Protein AF-A0A0M7BGL1-F1 (afdb_monomer)

Secondary structure (DSSP, 8-state):
-TT-SSHHHHHHHHHHHHHHHHHH-HHHHHHHHHHHHHHGGGGGS-HHHHHHHT--HHIIIIIIHHHHHHHHHH-S-S-HHHHHHHHHHHHHHHHHHHHT-SS-SS--S-TTS-TTSTTS----------------

Solvent-accessible surface area (backbone atoms only — not comparable to full-atom values): 8626 Å² total; per-residue (Å²): 71,95,83,48,95,44,56,72,55,21,51,53,39,43,53,53,52,31,60,69,26,47,80,83,37,46,70,58,21,54,50,45,68,71,54,48,61,68,69,52,57,50,62,81,48,59,73,85,53,32,71,60,72,76,46,64,59,66,54,47,63,64,47,50,46,48,53,50,57,55,52,63,73,59,75,72,70,96,41,70,68,58,48,49,52,51,54,51,53,53,50,51,56,51,49,54,53,57,72,70,44,93,70,72,92,73,76,82,72,73,77,84,58,63,89,80,58,85,81,67,85,79,83,79,80,75,87,77,86,83,77,83,86,85,88,133

Sequence (136 aa):
MWNASTLAKAETALAEIVASYRTSAPKLAAWLEENAPEGLAVFTLPEHHRRRLRTSNPMERSVQQELKRRTVKVRVFPSDDALLRLVSAVLVEIDEKWASETKAYIKWECQDAPPALSRISRPQVALSATITSRSG

InterPro domains:
  IPR001207 Transposase, mutator type [PF00872] (2-99)
  IPR001207 Transposase, mutator type [PTHR33217] (3-107)

Structure (mmCIF, N/CA/C/O backbone):
data_AF-A0A0M7BGL1-F1
#
_entry.id   AF-A0A0M7BGL1-F1
#
loop_
_atom_site.group_PDB
_atom_site.id
_atom_site.type_symbol
_atom_site.label_atom_id
_atom_site.label_alt_id
_atom_site.label_comp_id
_atom_site.label_asym_id
_atom_site.label_entity_id
_atom_site.label_seq_id
_atom_site.pdbx_PDB_ins_code
_atom_site.Cartn_x
_atom_site.Cartn_y
_atom_site.Cartn_z
_atom_site.occupancy
_atom_site.B_iso_or_equiv
_atom_site.auth_seq_id
_atom_site.auth_comp_id
_atom_site.auth_asym_id
_atom_site.auth_atom_id
_atom_site.pdbx_PDB_model_num
ATOM 1 N N . MET A 1 1 ? -8.518 2.575 14.848 1.00 79.75 1 MET A N 1
ATOM 2 C CA . MET A 1 1 ? -9.101 1.461 14.072 1.00 79.75 1 MET A CA 1
ATOM 3 C C . MET A 1 1 ? -8.089 0.369 13.678 1.00 79.75 1 MET A C 1
ATOM 5 O O . MET A 1 1 ? -8.234 -0.744 14.157 1.00 79.75 1 MET A O 1
ATOM 9 N N . TRP A 1 2 ? -7.015 0.622 12.912 1.00 77.56 2 TRP A N 1
ATOM 10 C CA . TRP A 1 2 ? -6.172 -0.474 12.364 1.00 77.56 2 TRP A CA 1
ATOM 11 C C . TRP A 1 2 ? -5.212 -1.155 13.360 1.00 77.56 2 TRP A C 1
ATOM 13 O O . TRP A 1 2 ? -4.555 -2.126 13.010 1.00 77.56 2 TRP A O 1
ATOM 23 N N . ASN A 1 3 ? -5.057 -0.624 14.575 1.00 81.81 3 ASN A N 1
ATOM 24 C CA . ASN A 1 3 ? -4.283 -1.251 15.662 1.00 81.81 3 ASN A CA 1
ATOM 25 C C . ASN A 1 3 ? -5.167 -2.096 16.599 1.00 81.81 3 ASN A C 1
ATOM 27 O O . ASN A 1 3 ? -4.686 -2.556 17.631 1.00 81.81 3 ASN A O 1
ATOM 31 N N . ALA A 1 4 ? -6.462 -2.242 16.302 1.00 85.44 4 ALA A N 1
ATOM 32 C CA . ALA A 1 4 ? -7.364 -3.029 17.133 1.00 85.44 4 ALA A CA 1
ATOM 33 C C . ALA A 1 4 ? -6.935 -4.505 17.171 1.00 85.44 4 ALA A C 1
ATOM 35 O O . ALA A 1 4 ? -6.319 -5.006 16.233 1.00 85.44 4 ALA A O 1
ATOM 36 N N . SER A 1 5 ? -7.265 -5.210 18.254 1.00 83.88 5 SER A N 1
ATOM 37 C CA . SER A 1 5 ? -6.949 -6.638 18.389 1.00 83.88 5 SER A CA 1
ATOM 38 C C . SER A 1 5 ? -7.949 -7.544 17.660 1.00 83.88 5 SER A C 1
ATOM 40 O O . SER A 1 5 ? -7.600 -8.651 17.251 1.00 83.88 5 SER A O 1
ATOM 42 N N . THR A 1 6 ? -9.186 -7.077 17.471 1.00 88.44 6 THR A N 1
ATOM 43 C CA . THR A 1 6 ? -10.285 -7.826 16.847 1.00 88.44 6 THR A CA 1
ATOM 44 C C . THR A 1 6 ? -11.032 -6.970 15.829 1.00 88.44 6 THR A C 1
ATOM 46 O O . THR A 1 6 ? -11.016 -5.742 15.925 1.00 88.44 6 THR A O 1
ATOM 49 N N . LEU A 1 7 ? -11.720 -7.632 14.893 1.00 89.19 7 LEU A N 1
ATOM 50 C CA . LEU A 1 7 ? -12.558 -6.980 13.884 1.00 89.19 7 LEU A CA 1
ATOM 51 C C . LEU A 1 7 ? -13.629 -6.092 14.531 1.00 89.19 7 LEU A C 1
ATOM 53 O O . LEU A 1 7 ? -13.674 -4.906 14.239 1.00 89.19 7 LEU A O 1
ATOM 57 N N . ALA A 1 8 ? -14.383 -6.619 15.501 1.00 91.50 8 ALA A N 1
ATOM 58 C CA . ALA A 1 8 ? -15.426 -5.859 16.195 1.00 91.50 8 ALA A CA 1
ATOM 59 C C . ALA A 1 8 ? -14.895 -4.555 16.822 1.00 91.50 8 ALA A C 1
ATOM 61 O O . ALA A 1 8 ? -15.496 -3.496 16.682 1.00 91.50 8 ALA A O 1
ATOM 62 N N . LYS A 1 9 ? -13.712 -4.592 17.456 1.00 91.88 9 LYS A N 1
ATOM 63 C CA . LYS A 1 9 ? -13.074 -3.379 17.997 1.00 91.88 9 LYS A CA 1
ATOM 64 C C . LYS A 1 9 ? -12.616 -2.421 16.895 1.00 91.88 9 LYS A C 1
ATOM 66 O O . LYS A 1 9 ? -12.600 -1.210 17.106 1.00 91.88 9 LYS A O 1
ATOM 71 N N . ALA A 1 10 ? -12.202 -2.948 15.745 1.00 91.94 10 ALA A N 1
ATOM 72 C CA . ALA A 1 10 ? -11.814 -2.140 14.597 1.00 91.94 10 ALA A CA 1
ATOM 73 C C . ALA A 1 10 ? -13.024 -1.415 13.986 1.00 91.94 10 ALA A C 1
ATOM 75 O O . ALA A 1 10 ? -12.905 -0.232 13.676 1.00 91.94 10 ALA A O 1
ATOM 76 N N . GLU A 1 11 ? -14.169 -2.095 13.892 1.00 93.25 11 GLU A N 1
ATOM 77 C CA . GLU A 1 11 ? -15.453 -1.552 13.428 1.00 93.25 11 GLU A CA 1
ATOM 78 C C . GLU A 1 11 ? -15.986 -0.475 14.374 1.00 93.25 11 GLU A C 1
ATOM 80 O O . GLU A 1 11 ? -16.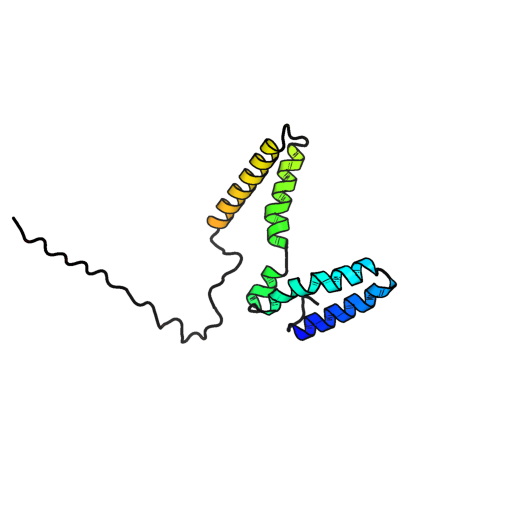330 0.617 13.926 1.00 93.25 11 GLU A O 1
ATOM 85 N N . THR A 1 12 ? -15.972 -0.723 15.690 1.00 94.50 12 THR A N 1
ATOM 86 C CA . THR A 1 12 ? -16.354 0.300 16.680 1.00 94.50 12 THR A CA 1
ATOM 87 C C . THR A 1 12 ? -15.470 1.540 16.556 1.00 94.50 12 THR A C 1
ATOM 89 O O . THR A 1 12 ? -15.972 2.656 16.456 1.00 94.50 12 THR A O 1
ATOM 92 N N . ALA A 1 13 ? -14.151 1.353 16.468 1.00 93.75 13 ALA A N 1
ATOM 93 C CA . ALA A 1 13 ? -13.224 2.466 16.304 1.00 93.75 13 ALA A CA 1
ATOM 94 C C . ALA A 1 13 ? -13.402 3.206 14.963 1.00 93.75 13 ALA A C 1
ATOM 96 O O . ALA A 1 13 ? -13.105 4.395 14.887 1.00 93.75 13 ALA A O 1
ATOM 97 N N . LEU A 1 14 ? -13.842 2.525 13.897 1.00 93.31 14 LEU A N 1
ATOM 98 C CA . LEU A 1 14 ? -14.183 3.170 12.626 1.00 93.31 14 LEU A CA 1
ATOM 99 C C . LEU A 1 14 ? -15.429 4.048 12.791 1.00 93.31 14 LEU A C 1
ATOM 101 O O . LEU A 1 14 ? -15.401 5.209 12.388 1.00 93.31 14 LEU A O 1
ATOM 105 N N . ALA A 1 15 ? -16.476 3.533 13.437 1.00 94.12 15 ALA A N 1
ATOM 106 C CA . ALA A 1 15 ? -17.700 4.287 13.701 1.00 94.12 15 ALA A CA 1
ATOM 107 C C . ALA A 1 15 ? -17.436 5.551 14.541 1.00 94.12 15 ALA A C 1
ATOM 109 O O . ALA A 1 15 ? -17.961 6.620 14.231 1.00 94.12 15 ALA A O 1
ATOM 110 N N . GLU A 1 16 ? -16.571 5.460 15.556 1.00 95.12 16 GLU A N 1
ATOM 111 C CA . GLU A 1 16 ? -16.149 6.610 16.370 1.00 95.12 16 GLU A CA 1
ATOM 112 C C . GLU A 1 16 ? -15.424 7.679 15.537 1.00 95.12 16 GLU A C 1
ATOM 114 O O . GLU A 1 16 ? -15.731 8.870 15.636 1.00 95.12 16 GLU A O 1
ATOM 119 N N . ILE A 1 17 ? -14.488 7.265 14.675 1.00 94.19 17 ILE A N 1
ATOM 120 C CA . ILE A 1 17 ? -13.756 8.179 13.786 1.00 94.19 17 ILE A CA 1
ATOM 121 C C . ILE A 1 17 ? -14.720 8.863 12.818 1.00 94.19 17 ILE A C 1
ATOM 123 O O . ILE A 1 17 ? -14.696 10.087 12.696 1.00 94.19 17 ILE A O 1
ATOM 127 N N . VAL A 1 18 ? -15.594 8.100 12.164 1.00 95.25 18 VAL A N 1
ATOM 128 C CA . VAL A 1 18 ? -16.619 8.643 11.266 1.00 95.25 18 VAL A CA 1
ATOM 129 C C . VAL A 1 18 ? -17.472 9.679 11.992 1.00 95.25 18 VAL A C 1
ATOM 131 O O . VAL A 1 18 ? -17.628 10.793 11.493 1.00 95.25 18 VAL A O 1
ATOM 134 N N . ALA A 1 19 ? -17.974 9.350 13.188 1.00 95.62 19 ALA A N 1
ATOM 135 C CA . ALA A 1 19 ? -18.785 10.258 13.992 1.00 95.62 19 ALA A CA 1
ATOM 136 C C . ALA A 1 19 ? -18.048 11.576 14.285 1.00 95.62 19 ALA A C 1
ATOM 138 O O . ALA A 1 19 ? -18.634 12.647 14.126 1.00 95.62 19 ALA A O 1
ATOM 139 N N . SER A 1 20 ? -16.754 11.512 14.621 1.00 95.56 20 SER A N 1
ATOM 140 C CA . SER A 1 20 ? -15.930 12.704 14.881 1.00 95.56 20 SER A CA 1
ATOM 141 C C . SER A 1 20 ? -15.764 13.625 13.665 1.00 95.56 20 SER A C 1
ATOM 143 O O . SER A 1 20 ? -15.682 14.845 13.820 1.00 95.56 20 SER A O 1
ATOM 145 N N . TYR A 1 21 ? -15.761 13.064 12.450 1.00 95.44 21 TYR A N 1
ATOM 146 C CA . TYR A 1 21 ? -15.587 13.824 11.210 1.00 95.44 21 TYR A CA 1
ATOM 147 C C . TYR A 1 21 ? -16.901 14.230 10.542 1.00 95.44 21 TYR A C 1
ATOM 149 O O . TYR A 1 21 ? -16.861 15.036 9.613 1.00 95.44 21 TYR A O 1
ATOM 157 N N . ARG A 1 22 ? -18.068 13.755 11.007 1.00 94.19 22 ARG A N 1
ATOM 158 C CA . ARG A 1 22 ? -19.365 14.098 10.388 1.00 94.19 22 ARG A CA 1
ATOM 159 C C . ARG A 1 22 ? -19.591 15.608 10.283 1.00 94.19 22 ARG A C 1
ATOM 161 O O . ARG A 1 22 ? -20.108 16.066 9.270 1.00 94.19 22 ARG A O 1
ATOM 168 N N . THR A 1 23 ? -19.185 16.372 11.297 1.00 93.69 23 THR A N 1
ATOM 169 C CA . THR A 1 23 ? -19.398 17.828 11.331 1.00 93.69 23 THR A CA 1
ATOM 170 C C . THR A 1 23 ? -18.277 18.602 10.639 1.00 93.69 23 THR A C 1
ATOM 172 O O . THR A 1 23 ? -18.543 19.532 9.886 1.00 93.69 23 THR A O 1
ATOM 175 N N . SER A 1 24 ? -17.016 18.235 10.886 1.00 96.75 24 SER A N 1
ATOM 176 C CA . SER A 1 24 ? -15.849 18.976 10.385 1.00 96.75 24 SER A CA 1
ATOM 177 C C . SER A 1 24 ? -15.496 18.641 8.933 1.00 96.75 24 SER A C 1
ATOM 179 O O . SER A 1 24 ? -15.027 19.508 8.198 1.00 96.75 24 SER A O 1
ATOM 181 N N . ALA A 1 25 ? -15.723 17.395 8.506 1.00 95.62 25 ALA A N 1
ATOM 182 C CA . ALA A 1 25 ? -15.372 16.887 7.183 1.00 95.62 25 ALA A CA 1
ATOM 183 C C . ALA A 1 25 ? -16.393 15.830 6.694 1.00 95.62 25 ALA A C 1
ATOM 185 O O . ALA A 1 25 ? -16.053 14.652 6.555 1.00 95.62 25 ALA A O 1
ATOM 186 N N . PRO A 1 26 ? -17.640 16.226 6.369 1.00 95.19 26 PRO A N 1
ATOM 187 C CA . PRO A 1 26 ? -18.721 15.291 6.030 1.00 95.19 26 PRO A CA 1
ATOM 188 C C . PRO A 1 26 ? -18.415 14.407 4.814 1.00 95.19 26 PRO A C 1
ATOM 190 O O . PRO A 1 26 ? -18.770 13.232 4.799 1.00 95.19 26 PRO A O 1
ATOM 193 N N . LYS A 1 27 ? -17.700 14.937 3.811 1.00 95.88 27 LYS A N 1
ATOM 194 C CA . LYS A 1 27 ? -17.267 14.156 2.638 1.00 95.88 27 LYS A CA 1
ATOM 195 C C . LYS A 1 27 ? -16.286 13.044 3.013 1.00 95.88 27 LYS A C 1
ATOM 197 O O . LYS A 1 27 ? -16.384 11.944 2.483 1.00 95.88 27 LYS A O 1
ATOM 202 N N . LEU A 1 28 ? -15.354 13.329 3.926 1.00 94.38 28 LEU A N 1
ATOM 203 C CA . LEU A 1 28 ? -14.401 12.337 4.418 1.00 94.38 28 LEU A CA 1
ATOM 204 C C . LEU A 1 28 ? -15.119 11.264 5.238 1.00 94.38 28 LEU A C 1
ATOM 206 O O . LEU A 1 28 ? -14.835 10.086 5.065 1.00 94.38 28 LEU A O 1
ATOM 210 N N . ALA A 1 29 ? -16.058 11.667 6.097 1.00 95.25 29 ALA A N 1
ATOM 211 C CA . ALA A 1 29 ? -16.847 10.735 6.895 1.00 95.25 29 ALA A CA 1
ATOM 212 C C . ALA A 1 29 ? -17.637 9.755 6.010 1.00 95.25 29 ALA A C 1
ATOM 214 O O . ALA A 1 29 ? -17.545 8.551 6.224 1.00 95.25 29 ALA A O 1
ATOM 215 N N . ALA A 1 30 ? -18.326 10.255 4.977 1.00 95.38 30 ALA A N 1
ATOM 216 C CA . ALA A 1 30 ? -19.049 9.412 4.022 1.00 95.38 30 ALA A CA 1
ATOM 217 C C . ALA A 1 30 ? -18.111 8.458 3.263 1.00 95.38 30 ALA A C 1
ATOM 219 O O . ALA A 1 30 ? -18.379 7.264 3.165 1.00 95.38 30 ALA A O 1
ATOM 220 N N . TRP A 1 31 ? -16.969 8.965 2.788 1.00 96.19 31 TRP A N 1
ATOM 221 C CA . TRP A 1 31 ? -15.977 8.134 2.107 1.00 96.19 31 TRP A CA 1
ATOM 222 C C . TRP A 1 31 ? -15.425 7.024 3.015 1.00 96.19 31 TRP A C 1
ATOM 224 O O . TRP A 1 31 ? -15.265 5.887 2.570 1.00 96.19 31 TRP A O 1
ATOM 234 N N . LEU A 1 32 ? -15.162 7.335 4.290 1.00 94.62 32 LEU A N 1
ATOM 235 C CA . LEU A 1 32 ? -14.699 6.362 5.280 1.00 94.62 32 LEU A CA 1
ATOM 236 C C . LEU A 1 32 ? -15.744 5.272 5.544 1.00 94.62 32 LEU A C 1
ATOM 238 O O . LEU A 1 32 ? -15.363 4.110 5.631 1.00 94.62 32 LEU A O 1
ATOM 242 N N . GLU A 1 33 ? -17.029 5.616 5.655 1.00 93.44 33 GLU A N 1
ATOM 243 C CA . GLU A 1 33 ? -18.101 4.623 5.846 1.00 93.44 33 GLU A CA 1
ATOM 244 C C . GLU A 1 33 ? -18.185 3.629 4.687 1.00 93.44 33 GLU A C 1
ATOM 246 O O . GLU A 1 33 ? -18.373 2.438 4.917 1.00 93.44 33 GLU A O 1
ATOM 251 N N . GLU A 1 34 ? -18.015 4.106 3.456 1.00 94.00 34 GLU A N 1
ATOM 252 C CA . GLU A 1 34 ? -18.152 3.280 2.257 1.00 94.00 34 GLU A CA 1
ATOM 253 C C . GLU A 1 34 ? -16.906 2.425 1.977 1.00 94.00 34 GLU A C 1
ATOM 255 O O . GLU A 1 34 ? -17.022 1.249 1.645 1.00 94.00 34 GLU A O 1
ATOM 260 N N . ASN A 1 35 ? -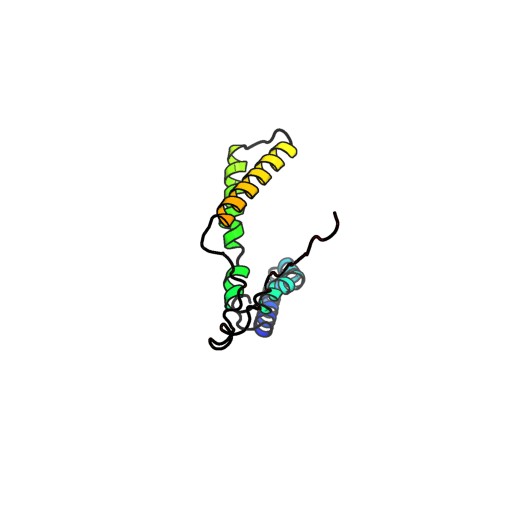15.705 2.990 2.140 1.00 92.38 35 ASN A N 1
ATOM 261 C CA . ASN A 1 35 ? -14.471 2.376 1.629 1.00 92.38 35 ASN A CA 1
ATOM 262 C C . ASN A 1 35 ? -13.621 1.715 2.721 1.00 92.38 35 ASN A C 1
ATOM 264 O O . ASN A 1 35 ? -12.892 0.756 2.466 1.00 92.38 35 ASN A O 1
ATOM 268 N N . ALA A 1 36 ? -13.673 2.215 3.957 1.00 89.31 36 ALA A N 1
ATOM 269 C CA . ALA A 1 36 ? -12.825 1.696 5.025 1.00 89.31 36 ALA A CA 1
ATOM 270 C C . ALA A 1 36 ? -13.176 0.262 5.493 1.00 89.31 36 ALA A C 1
ATOM 272 O O . ALA A 1 36 ? -12.243 -0.435 5.908 1.00 89.31 36 ALA A O 1
ATOM 273 N N . PRO A 1 37 ? -14.438 -0.225 5.419 1.00 90.25 37 PRO A N 1
ATOM 274 C CA . PRO A 1 37 ? -14.767 -1.606 5.779 1.00 90.25 37 PRO A CA 1
ATOM 275 C C . PRO A 1 37 ? -14.037 -2.666 4.946 1.00 90.25 37 PRO A C 1
ATOM 277 O O . PRO A 1 37 ? -13.639 -3.690 5.495 1.00 90.25 37 PRO A O 1
ATOM 280 N N . GLU A 1 38 ? -13.778 -2.426 3.656 1.00 87.75 38 GLU A N 1
ATOM 281 C CA . GLU A 1 38 ? -13.021 -3.371 2.818 1.00 87.75 38 GLU A CA 1
ATOM 282 C C . GLU A 1 38 ? -11.596 -3.580 3.361 1.00 87.75 38 GLU A C 1
ATOM 284 O O . GLU A 1 38 ? -11.099 -4.704 3.454 1.00 87.75 38 GLU A O 1
ATOM 289 N N . GLY A 1 39 ? -10.967 -2.508 3.854 1.00 85.50 39 GLY A N 1
ATOM 290 C CA . GLY A 1 39 ? -9.654 -2.568 4.502 1.00 85.50 39 GLY A CA 1
ATOM 291 C C . GLY A 1 39 ? -9.633 -3.376 5.807 1.00 85.50 39 GLY A C 1
ATOM 292 O O . GLY A 1 39 ? -8.568 -3.837 6.232 1.00 85.50 39 GLY A O 1
ATOM 293 N N . LEU A 1 40 ? -10.791 -3.601 6.439 1.00 89.00 40 LEU A N 1
ATOM 294 C CA . LEU A 1 40 ? -10.914 -4.438 7.635 1.00 89.00 40 LEU A CA 1
ATOM 295 C C . LEU A 1 40 ? -10.863 -5.941 7.327 1.00 89.00 40 LEU A C 1
ATOM 297 O O . LEU A 1 40 ? -10.656 -6.736 8.246 1.00 89.00 40 LEU A O 1
ATOM 301 N N . ALA A 1 41 ? -10.937 -6.355 6.057 1.00 87.75 41 ALA A N 1
ATOM 302 C CA . ALA A 1 41 ? -10.797 -7.760 5.671 1.00 87.75 41 ALA A CA 1
ATOM 303 C C . ALA A 1 41 ? -9.473 -8.385 6.153 1.00 87.75 41 ALA A C 1
ATOM 305 O O . ALA A 1 41 ? -9.411 -9.587 6.412 1.00 87.75 41 ALA A O 1
ATOM 306 N N . VAL A 1 42 ? -8.428 -7.574 6.379 1.00 86.81 42 VAL A N 1
ATOM 307 C CA . VAL A 1 42 ? -7.136 -8.023 6.929 1.00 86.81 42 VAL A CA 1
ATOM 308 C C . VAL A 1 42 ? -7.271 -8.736 8.283 1.00 86.81 42 VAL A C 1
ATOM 310 O O . VAL A 1 42 ? 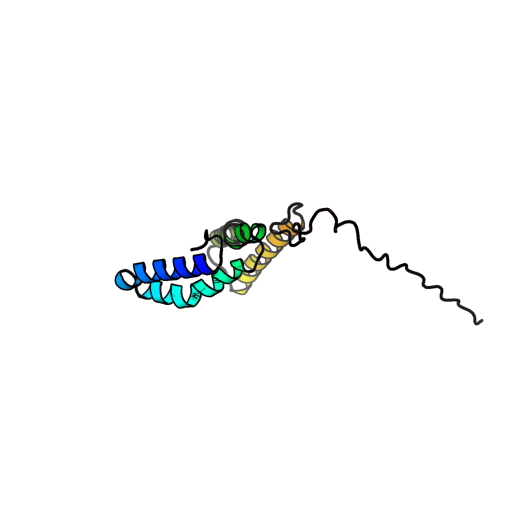-6.434 -9.570 8.627 1.00 86.81 42 VAL A O 1
ATOM 313 N N . PHE A 1 43 ? -8.330 -8.463 9.054 1.00 87.88 43 PHE A N 1
ATOM 314 C CA . PHE A 1 43 ? -8.581 -9.121 10.339 1.00 87.88 43 PHE A CA 1
ATOM 315 C C . PHE A 1 43 ? -8.944 -10.608 10.215 1.00 87.88 43 PHE A C 1
ATOM 317 O O . PHE A 1 43 ? -8.830 -11.329 11.207 1.00 87.88 43 PHE A O 1
ATOM 324 N N . THR A 1 44 ? -9.303 -11.084 9.019 1.00 87.25 44 THR A N 1
ATOM 325 C CA . THR A 1 44 ? -9.499 -12.520 8.736 1.00 87.25 44 THR A CA 1
ATOM 326 C C . THR A 1 44 ? -8.186 -13.310 8.732 1.00 87.25 44 THR A C 1
ATOM 328 O O . THR A 1 44 ? -8.198 -14.527 8.896 1.00 87.25 44 THR A O 1
ATOM 331 N N . LEU A 1 45 ? -7.045 -12.627 8.597 1.00 85.38 45 LEU A N 1
ATOM 332 C CA . LEU A 1 45 ? -5.722 -13.241 8.545 1.00 85.38 45 LEU A CA 1
ATOM 333 C C . LEU A 1 45 ? -5.097 -13.383 9.946 1.00 85.38 45 LEU A C 1
ATOM 335 O O . LEU A 1 45 ? -5.468 -12.639 10.866 1.00 85.38 45 LEU A O 1
ATOM 339 N N . PRO A 1 46 ? -4.108 -14.279 10.123 1.00 85.12 46 PRO A N 1
ATOM 340 C CA . PRO A 1 46 ? -3.319 -14.376 11.350 1.00 85.12 46 PRO A CA 1
ATOM 341 C C . PRO A 1 46 ? -2.632 -13.056 11.723 1.00 85.12 46 PRO A C 1
ATOM 343 O O . PRO A 1 46 ? -2.195 -12.293 10.858 1.00 85.12 46 PRO A O 1
ATOM 346 N N . GLU A 1 47 ? -2.475 -12.787 13.024 1.00 81.06 47 GLU A N 1
ATOM 347 C CA . GLU A 1 47 ? -1.926 -11.515 13.526 1.00 81.06 47 GLU A CA 1
ATOM 348 C C . GLU A 1 47 ? -0.541 -11.184 12.943 1.00 81.06 47 GLU A C 1
ATOM 350 O O . GLU A 1 47 ? -0.248 -10.026 12.622 1.00 81.06 47 GLU A O 1
ATOM 355 N N . HIS A 1 48 ? 0.295 -12.205 12.738 1.00 80.94 48 HIS A N 1
ATOM 356 C CA . HIS A 1 48 ? 1.637 -12.045 12.186 1.00 80.94 48 HIS A CA 1
ATOM 357 C C . HIS A 1 48 ? 1.634 -11.544 10.727 1.00 80.94 48 HIS A C 1
ATOM 359 O O 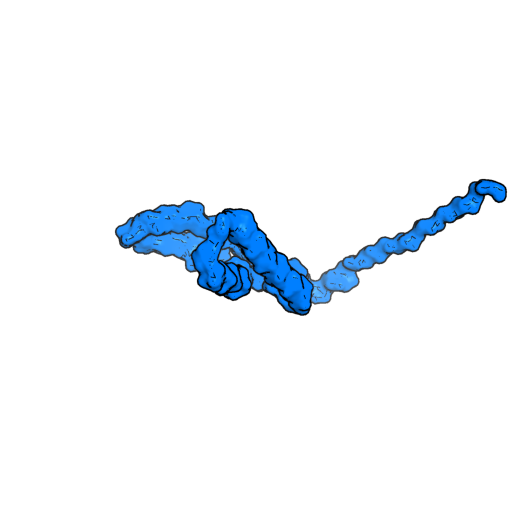. HIS A 1 48 ? 2.562 -10.836 10.324 1.00 80.94 48 HIS A O 1
ATOM 365 N N . HIS A 1 49 ? 0.582 -11.830 9.949 1.00 84.31 49 HIS A N 1
ATOM 366 C CA . HIS A 1 49 ? 0.393 -11.288 8.595 1.00 84.31 49 HIS A CA 1
ATOM 367 C C . HIS A 1 49 ? -0.196 -9.881 8.607 1.00 84.31 49 HIS A C 1
ATOM 369 O O . HIS A 1 49 ? 0.222 -9.039 7.806 1.00 84.31 49 HIS A O 1
ATOM 375 N N . ARG A 1 50 ? -1.103 -9.589 9.552 1.00 85.81 50 ARG A N 1
ATOM 376 C CA . ARG A 1 50 ? -1.793 -8.289 9.640 1.00 85.81 50 ARG A CA 1
ATOM 377 C C . ARG A 1 50 ? -0.818 -7.121 9.648 1.00 85.81 50 ARG A C 1
ATOM 379 O O . ARG A 1 50 ? -1.002 -6.172 8.896 1.00 85.81 50 ARG A O 1
ATOM 386 N N . ARG A 1 51 ? 0.254 -7.189 10.448 1.00 80.62 51 ARG A N 1
ATOM 387 C CA . ARG A 1 51 ? 1.220 -6.077 10.571 1.00 80.62 51 ARG A CA 1
ATOM 388 C C . ARG A 1 51 ? 1.872 -5.689 9.245 1.00 80.62 51 ARG A C 1
ATOM 390 O O . ARG A 1 51 ? 2.108 -4.505 9.030 1.00 80.62 51 ARG A O 1
ATOM 397 N N . ARG A 1 52 ? 2.169 -6.665 8.382 1.00 81.31 52 ARG A N 1
ATOM 398 C CA . ARG A 1 52 ? 2.815 -6.423 7.083 1.00 81.31 52 ARG A CA 1
ATOM 399 C C . ARG A 1 52 ? 1.806 -5.945 6.040 1.00 81.31 52 ARG A C 1
ATOM 401 O O . ARG A 1 52 ? 2.071 -4.973 5.344 1.00 81.31 52 ARG A O 1
ATOM 408 N N . LEU A 1 53 ? 0.627 -6.563 5.999 1.00 83.12 53 LEU A N 1
ATOM 409 C CA . LEU A 1 53 ? -0.422 -6.249 5.020 1.00 83.12 53 LEU A CA 1
ATOM 410 C C . LEU A 1 53 ? -1.148 -4.928 5.281 1.00 83.12 53 LEU A C 1
ATOM 412 O O . LEU A 1 53 ? -1.659 -4.307 4.359 1.00 83.12 53 LEU A O 1
ATOM 416 N N . ARG A 1 54 ? -1.159 -4.459 6.528 1.00 77.19 54 ARG A N 1
ATOM 417 C CA . ARG A 1 54 ? -1.790 -3.191 6.910 1.00 77.19 54 ARG A CA 1
ATOM 418 C C . ARG A 1 54 ? -1.092 -1.954 6.337 1.00 77.19 54 ARG A C 1
ATOM 420 O O . ARG A 1 54 ? -1.655 -0.866 6.389 1.00 77.19 54 ARG A O 1
ATOM 427 N N . THR A 1 55 ? 0.152 -2.080 5.876 1.00 76.19 55 THR A N 1
ATOM 428 C CA . THR A 1 55 ? 0.940 -0.941 5.392 1.00 76.19 55 THR A CA 1
ATOM 429 C C . THR A 1 55 ? 1.242 -1.071 3.908 1.00 76.19 55 THR A C 1
ATOM 431 O O . THR A 1 55 ? 1.762 -2.092 3.471 1.00 76.19 55 THR A O 1
ATOM 434 N N . SER A 1 56 ? 1.042 0.011 3.161 1.00 78.38 56 SER A N 1
ATOM 435 C CA . SER A 1 56 ? 1.506 0.184 1.777 1.00 78.38 56 SER A CA 1
ATOM 436 C C . SER A 1 56 ? 3.016 0.445 1.670 1.00 78.38 56 SER A C 1
ATOM 438 O O . SER A 1 56 ? 3.547 0.547 0.568 1.00 78.38 56 SER A O 1
ATOM 440 N N . ASN A 1 57 ? 3.732 0.526 2.799 1.00 78.81 57 ASN A N 1
ATOM 441 C CA . ASN A 1 57 ? 5.135 0.939 2.880 1.00 78.81 57 ASN A CA 1
ATOM 442 C C . ASN A 1 57 ? 6.098 0.185 1.932 1.00 78.81 57 ASN A C 1
ATOM 444 O O . ASN A 1 57 ? 6.941 0.839 1.322 1.00 78.81 57 ASN A O 1
ATOM 448 N N . PRO A 1 58 ? 6.010 -1.148 1.743 1.00 77.00 58 PRO A N 1
ATOM 449 C CA . PRO A 1 58 ? 6.863 -1.836 0.773 1.00 77.00 58 PRO A CA 1
ATOM 450 C C . PRO A 1 58 ? 6.602 -1.358 -0.653 1.00 77.00 58 PRO A C 1
ATOM 452 O O . PRO A 1 58 ? 7.550 -1.044 -1.367 1.00 77.00 58 PRO A O 1
ATOM 455 N N . MET A 1 59 ? 5.331 -1.243 -1.045 1.00 84.81 59 MET A N 1
ATOM 456 C CA . MET A 1 59 ? 4.931 -0.793 -2.378 1.00 84.81 59 MET A CA 1
ATOM 457 C C . MET A 1 59 ? 5.326 0.670 -2.609 1.00 84.81 59 MET A C 1
ATOM 459 O O . MET A 1 59 ? 5.910 1.002 -3.637 1.00 84.81 59 MET A O 1
ATOM 463 N N . GLU A 1 60 ? 5.079 1.547 -1.638 1.00 87.50 60 GLU A N 1
ATOM 464 C CA . GLU A 1 60 ? 5.462 2.958 -1.720 1.00 87.50 60 GLU A CA 1
ATOM 465 C C . GLU A 1 60 ? 6.978 3.131 -1.831 1.00 87.50 60 GLU A C 1
ATOM 467 O O . GLU A 1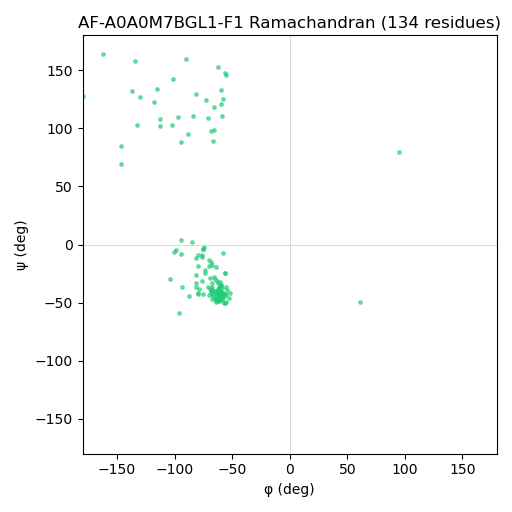 60 ? 7.462 3.854 -2.703 1.00 87.50 60 GLU A O 1
ATOM 472 N N . ARG A 1 61 ? 7.742 2.437 -0.982 1.00 84.94 61 ARG A N 1
ATOM 473 C CA . ARG A 1 61 ? 9.195 2.603 -0.901 1.00 84.94 61 ARG A CA 1
ATOM 474 C C . ARG A 1 61 ? 9.949 1.953 -2.053 1.00 84.94 61 ARG A C 1
ATOM 476 O O . ARG A 1 61 ? 10.918 2.526 -2.526 1.00 84.94 61 ARG A O 1
ATOM 483 N N . SER A 1 62 ? 9.574 0.747 -2.465 1.00 84.62 62 SER A N 1
ATOM 484 C CA . SER A 1 62 ? 10.345 0.015 -3.481 1.00 84.62 62 SER A CA 1
ATOM 485 C C . SER A 1 62 ? 9.824 0.237 -4.896 1.00 84.62 62 SER A C 1
ATOM 487 O O . SER A 1 62 ? 10.630 0.368 -5.810 1.00 84.62 62 SER A O 1
ATOM 489 N N . VAL A 1 63 ? 8.504 0.350 -5.074 1.00 90.88 63 VAL A N 1
ATOM 490 C CA . VAL A 1 63 ? 7.883 0.495 -6.396 1.00 90.88 63 VAL A CA 1
ATOM 491 C C . VAL A 1 63 ? 7.628 1.962 -6.716 1.00 90.88 63 VAL A C 1
ATOM 493 O O . VAL A 1 63 ? 8.174 2.48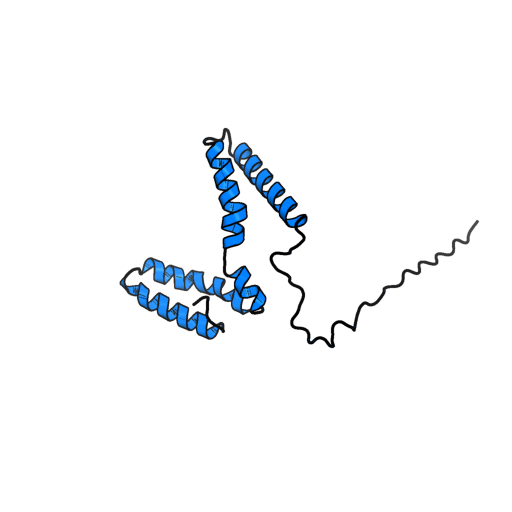9 -7.683 1.00 90.88 63 VAL A O 1
ATOM 496 N N . GLN A 1 64 ? 6.841 2.668 -5.898 1.00 91.50 64 GLN A N 1
ATOM 497 C CA . GLN A 1 64 ? 6.421 4.030 -6.250 1.00 91.50 64 GLN A CA 1
ATOM 498 C C . GLN A 1 64 ? 7.583 5.029 -6.247 1.00 91.50 64 GLN A C 1
ATOM 500 O O . GLN A 1 64 ? 7.639 5.894 -7.122 1.00 91.50 64 GLN A O 1
ATOM 505 N N . GLN A 1 65 ? 8.516 4.932 -5.293 1.00 92.88 65 GLN A N 1
ATOM 506 C CA . GLN A 1 65 ? 9.711 5.784 -5.294 1.00 92.88 65 GLN A CA 1
ATOM 507 C C . GLN A 1 65 ? 10.578 5.540 -6.527 1.00 92.88 65 GLN A C 1
ATOM 509 O O . GLN A 1 65 ? 11.067 6.503 -7.115 1.00 92.88 65 GLN A O 1
ATOM 514 N N . GLU A 1 66 ? 10.742 4.286 -6.943 1.00 92.75 66 GLU A N 1
ATOM 515 C CA . GLU A 1 66 ? 11.573 3.956 -8.097 1.00 92.75 66 GLU A CA 1
ATOM 516 C C . GLU A 1 66 ? 10.936 4.430 -9.405 1.00 92.75 66 GLU A C 1
ATOM 518 O O . GLU A 1 66 ? 11.602 5.076 -10.218 1.00 92.75 66 GLU A O 1
ATOM 523 N N . LEU A 1 67 ? 9.624 4.223 -9.561 1.00 92.69 67 LEU A N 1
ATOM 524 C CA . LEU A 1 67 ? 8.863 4.765 -10.685 1.00 92.69 67 LEU A CA 1
ATOM 525 C C . LEU A 1 67 ? 8.984 6.289 -10.749 1.00 92.69 67 LEU A C 1
ATOM 527 O O . LEU A 1 67 ? 9.366 6.823 -11.788 1.00 92.69 67 LEU A O 1
ATOM 531 N N . LYS A 1 68 ? 8.748 6.991 -9.631 1.00 92.38 68 LYS A N 1
ATOM 532 C CA . LYS A 1 68 ? 8.914 8.454 -9.553 1.00 92.38 68 LYS A CA 1
ATOM 533 C C . LYS A 1 68 ? 10.341 8.879 -9.898 1.00 92.38 68 LYS A C 1
ATOM 535 O O . LYS A 1 68 ? 10.534 9.828 -10.650 1.00 92.38 68 LYS A O 1
ATOM 540 N N . ARG A 1 69 ? 11.357 8.174 -9.395 1.00 93.94 69 ARG A N 1
ATOM 541 C CA . ARG A 1 69 ? 12.771 8.490 -9.648 1.00 93.94 69 ARG A CA 1
ATOM 542 C C . ARG A 1 69 ? 13.118 8.414 -11.135 1.00 93.94 69 ARG A C 1
ATOM 544 O O . ARG A 1 69 ? 13.838 9.285 -11.627 1.00 93.94 69 ARG A O 1
ATOM 551 N N . ARG A 1 70 ? 12.637 7.391 -11.850 1.00 92.12 70 ARG A N 1
ATOM 552 C CA . ARG A 1 70 ? 12.943 7.216 -13.281 1.00 92.12 70 ARG A CA 1
ATOM 553 C C . ARG A 1 70 ? 12.117 8.129 -14.176 1.00 92.12 70 ARG A C 1
ATOM 555 O O . ARG A 1 70 ? 12.671 8.689 -15.118 1.00 92.12 70 ARG A O 1
ATOM 562 N N . THR A 1 71 ? 10.843 8.353 -13.862 1.00 91.81 71 THR A N 1
ATOM 563 C CA . THR A 1 71 ? 9.991 9.250 -14.662 1.00 91.81 71 THR A CA 1
ATOM 564 C C . THR A 1 71 ? 10.400 10.716 -14.522 1.00 91.81 71 THR A C 1
ATOM 566 O O . THR A 1 71 ? 10.443 11.431 -15.523 1.00 91.81 71 THR A O 1
ATOM 569 N N . VAL A 1 72 ? 10.817 11.158 -13.327 1.00 92.75 72 VAL A N 1
ATOM 570 C CA . VAL A 1 72 ? 11.311 12.532 -13.100 1.00 92.75 72 VAL A CA 1
ATOM 571 C C . VAL A 1 72 ? 12.550 12.851 -13.944 1.00 92.75 72 VAL A C 1
ATOM 573 O O . VAL A 1 72 ? 12.718 13.993 -14.371 1.00 92.75 72 VAL A O 1
ATOM 576 N N . LYS A 1 73 ? 13.409 11.863 -14.229 1.00 91.00 73 LYS A N 1
ATOM 577 C CA . LYS A 1 73 ? 14.581 12.065 -15.097 1.00 91.00 73 LYS A CA 1
ATOM 578 C C . LYS A 1 73 ? 14.214 12.255 -16.567 1.00 91.00 73 LYS A C 1
ATOM 580 O O . LYS A 1 73 ? 14.870 13.041 -17.239 1.00 91.00 73 LYS A O 1
ATOM 585 N N . VAL A 1 74 ? 13.190 11.555 -17.053 1.00 89.25 74 VAL A N 1
ATOM 586 C CA . VAL A 1 74 ? 12.764 11.631 -18.460 1.00 89.25 74 VAL A CA 1
ATOM 587 C C . VAL A 1 74 ? 11.986 12.923 -18.739 1.00 89.25 74 VAL A C 1
ATOM 589 O O . VAL A 1 74 ? 12.127 13.483 -19.819 1.00 89.25 74 VAL A O 1
ATOM 592 N N . ARG A 1 75 ? 11.255 13.454 -17.743 1.00 88.31 75 ARG A N 1
ATOM 593 C CA . ARG A 1 75 ? 10.434 14.688 -17.773 1.00 88.31 75 ARG A CA 1
ATOM 594 C C . ARG A 1 75 ? 9.285 14.701 -18.789 1.00 88.31 75 ARG A C 1
ATOM 596 O O . ARG A 1 75 ? 8.174 15.036 -18.400 1.00 88.31 75 ARG A O 1
ATOM 603 N N . VAL A 1 76 ? 9.531 14.353 -20.050 1.00 91.38 76 VAL A N 1
ATOM 604 C CA . VAL A 1 76 ? 8.547 14.316 -21.139 1.00 91.38 76 VAL A CA 1
ATOM 605 C C . VAL A 1 76 ? 8.756 13.045 -21.951 1.00 91.38 76 VAL A C 1
ATOM 607 O O . VAL A 1 76 ? 9.879 12.726 -22.336 1.00 91.38 76 VAL A O 1
ATOM 610 N N . PHE A 1 77 ? 7.670 12.325 -22.220 1.00 93.62 77 PHE A N 1
ATOM 611 C CA . PHE A 1 77 ? 7.698 11.111 -23.027 1.00 93.62 77 PHE A CA 1
ATOM 612 C C . PHE A 1 77 ? 7.209 11.402 -24.451 1.00 93.62 77 PHE A C 1
ATOM 614 O O . PHE A 1 77 ? 6.279 12.188 -24.619 1.00 93.62 77 PHE A O 1
ATOM 621 N N . PRO A 1 78 ? 7.811 10.771 -25.474 1.00 92.75 78 PRO A N 1
ATOM 622 C CA . PRO A 1 78 ? 7.405 10.960 -26.866 1.00 92.75 78 PRO A CA 1
ATOM 623 C C . PRO A 1 78 ? 6.070 10.274 -27.203 1.00 92.75 78 PRO A C 1
ATOM 625 O O . PRO A 1 78 ? 5.430 10.647 -28.180 1.00 92.75 78 PRO A O 1
ATOM 628 N N . SER A 1 79 ? 5.659 9.268 -26.424 1.00 95.81 79 SER A N 1
ATOM 629 C CA . SER A 1 79 ? 4.364 8.590 -26.535 1.00 95.81 79 SER A CA 1
ATOM 630 C C . SER A 1 79 ? 4.028 7.817 -25.257 1.00 95.81 79 SER A C 1
ATOM 632 O O . SER A 1 79 ? 4.918 7.513 -24.453 1.00 95.81 79 SER A O 1
ATOM 634 N N . ASP A 1 80 ? 2.760 7.434 -25.108 1.00 95.38 80 ASP A N 1
ATOM 635 C CA . ASP A 1 80 ? 2.293 6.583 -24.007 1.00 95.38 80 ASP A CA 1
ATOM 636 C C . ASP A 1 80 ? 2.991 5.215 -24.012 1.00 95.38 80 ASP A C 1
ATOM 638 O O . ASP A 1 80 ? 3.391 4.718 -22.960 1.00 95.38 80 ASP A O 1
ATOM 642 N N . ASP A 1 81 ? 3.263 4.651 -25.194 1.00 96.75 81 ASP A N 1
ATOM 643 C CA . ASP A 1 81 ? 4.019 3.401 -25.320 1.00 96.75 81 ASP A CA 1
ATOM 644 C C . ASP A 1 81 ? 5.437 3.522 -24.751 1.00 96.75 81 ASP A C 1
ATOM 646 O O . ASP A 1 81 ? 5.979 2.565 -24.199 1.00 96.75 81 ASP A O 1
ATOM 650 N N . ALA A 1 82 ? 6.087 4.681 -24.904 1.00 94.25 82 ALA A N 1
ATOM 651 C CA . ALA A 1 82 ? 7.421 4.901 -24.351 1.00 94.25 82 ALA A CA 1
ATOM 652 C C . ALA A 1 82 ? 7.393 4.943 -22.815 1.00 94.25 82 ALA A C 1
ATOM 654 O O . ALA A 1 82 ? 8.280 4.377 -22.172 1.00 94.25 82 ALA A O 1
ATOM 655 N N . LEU A 1 83 ? 6.359 5.557 -22.229 1.00 94.12 83 LEU A N 1
ATOM 656 C CA . LEU A 1 83 ? 6.132 5.534 -20.785 1.00 94.12 83 LEU A CA 1
ATOM 657 C C . LEU A 1 83 ? 5.848 4.110 -20.296 1.00 94.12 83 LEU A C 1
ATOM 659 O O . LEU A 1 83 ? 6.477 3.660 -19.337 1.00 94.12 83 LEU A O 1
ATOM 663 N N . LEU A 1 84 ? 4.951 3.391 -20.974 1.00 96.00 84 LEU A N 1
ATOM 664 C CA . LEU A 1 84 ? 4.587 2.024 -20.616 1.00 96.00 84 LEU A CA 1
ATOM 665 C C . LEU A 1 84 ? 5.811 1.105 -20.639 1.00 96.00 84 LEU A C 1
ATOM 667 O O . LEU A 1 84 ? 6.045 0.390 -19.670 1.00 96.00 84 LEU A O 1
ATOM 671 N N . ARG A 1 85 ? 6.655 1.194 -21.677 1.00 96.00 85 ARG A N 1
ATOM 672 C CA . ARG A 1 85 ? 7.916 0.434 -21.754 1.00 96.00 85 ARG A CA 1
ATOM 673 C C . ARG A 1 85 ? 8.827 0.699 -20.556 1.00 96.00 85 ARG A C 1
ATOM 675 O O . ARG A 1 85 ? 9.365 -0.252 -19.996 1.00 96.00 85 ARG A O 1
ATOM 682 N N . LEU A 1 86 ? 8.987 1.960 -20.142 1.00 94.25 86 LEU A N 1
ATOM 683 C CA . LEU A 1 86 ? 9.804 2.297 -18.972 1.00 94.25 86 LEU A CA 1
ATOM 684 C C . LEU A 1 86 ? 9.212 1.707 -17.690 1.00 94.25 86 LEU A C 1
ATOM 686 O O . LEU A 1 86 ? 9.934 1.085 -16.916 1.00 94.25 86 LEU A O 1
ATOM 690 N N . VAL A 1 87 ? 7.914 1.913 -17.457 1.00 94.69 87 VAL A N 1
ATOM 691 C CA . VAL A 1 87 ? 7.232 1.428 -16.250 1.00 94.69 87 VAL A CA 1
ATOM 692 C C . VAL A 1 87 ? 7.305 -0.095 -16.176 1.00 94.69 87 VAL A C 1
ATOM 694 O O . VAL A 1 87 ? 7.703 -0.629 -15.145 1.00 94.69 87 VAL A O 1
ATOM 697 N N . SER A 1 88 ? 7.009 -0.797 -17.272 1.00 96.31 88 SER A N 1
ATOM 698 C CA . SER A 1 88 ? 7.118 -2.255 -17.345 1.00 96.31 88 SER A CA 1
ATOM 699 C C . SER A 1 88 ? 8.544 -2.734 -17.082 1.00 96.31 88 SER A C 1
ATOM 701 O O . SER A 1 88 ? 8.726 -3.646 -16.284 1.00 96.31 88 SER A O 1
ATOM 703 N N . ALA A 1 89 ? 9.559 -2.095 -17.673 1.00 95.75 89 ALA A N 1
ATOM 704 C CA . ALA A 1 89 ? 10.955 -2.454 -17.427 1.00 95.75 89 ALA A CA 1
ATOM 705 C C . ALA A 1 89 ? 11.351 -2.291 -15.947 1.00 95.75 89 ALA A C 1
ATOM 707 O O . ALA A 1 89 ? 12.039 -3.145 -15.397 1.00 95.75 89 ALA A O 1
ATOM 708 N N . VAL A 1 90 ? 10.882 -1.229 -15.280 1.00 93.81 90 VAL A N 1
ATOM 709 C CA . VAL A 1 90 ? 11.106 -1.032 -13.836 1.00 93.81 90 VAL A CA 1
ATOM 710 C C . VAL A 1 90 ? 10.445 -2.126 -13.011 1.00 93.81 90 VAL A C 1
ATOM 712 O O . VAL A 1 90 ? 11.046 -2.622 -12.063 1.00 93.81 90 VAL A O 1
ATOM 715 N N . LEU A 1 91 ? 9.208 -2.491 -13.347 1.00 93.88 91 LEU A N 1
ATOM 716 C CA . LEU A 1 91 ? 8.482 -3.529 -12.621 1.00 93.88 91 LEU A CA 1
ATOM 717 C C . LEU A 1 91 ? 9.153 -4.897 -12.774 1.00 93.88 91 LEU A C 1
ATOM 719 O O . LEU A 1 91 ? 9.276 -5.599 -11.777 1.00 93.88 91 LEU A O 1
ATOM 723 N N . VAL A 1 92 ? 9.646 -5.233 -13.972 1.00 95.56 92 VAL A N 1
ATOM 724 C CA . VAL A 1 92 ? 10.423 -6.462 -14.211 1.00 95.56 92 VAL A CA 1
ATOM 725 C C . VAL A 1 92 ? 11.703 -6.476 -13.372 1.00 95.56 92 VAL A C 1
ATOM 727 O O . VAL A 1 92 ? 11.972 -7.455 -12.690 1.00 95.56 92 VAL A O 1
ATOM 730 N N . GLU A 1 93 ? 12.454 -5.373 -13.333 1.00 93.00 93 GLU A N 1
ATOM 731 C CA . GLU A 1 93 ? 13.678 -5.284 -12.519 1.00 93.00 93 GLU A CA 1
ATOM 732 C C . GLU A 1 93 ? 13.400 -5.449 -11.013 1.00 93.00 93 GLU A C 1
ATOM 734 O O . GLU A 1 93 ? 14.173 -6.075 -10.284 1.00 93.00 93 GLU A O 1
ATOM 739 N N . ILE A 1 94 ? 12.290 -4.887 -10.523 1.00 92.19 94 ILE A N 1
ATOM 740 C CA . ILE A 1 94 ? 11.875 -5.047 -9.124 1.00 92.19 94 ILE A CA 1
ATOM 741 C C . ILE A 1 94 ? 11.467 -6.496 -8.842 1.00 92.19 94 ILE A C 1
ATOM 743 O O . ILE A 1 94 ? 11.852 -7.030 -7.800 1.00 92.19 94 ILE A O 1
ATOM 747 N N . ASP A 1 95 ? 10.720 -7.119 -9.752 1.00 91.44 95 ASP A N 1
ATOM 748 C CA . ASP A 1 95 ? 10.295 -8.514 -9.633 1.00 91.44 95 ASP A CA 1
ATOM 749 C C . ASP A 1 95 ? 11.501 -9.461 -9.577 1.00 91.44 95 ASP A C 1
ATOM 751 O O . ASP A 1 95 ? 11.629 -10.239 -8.633 1.00 91.44 95 ASP A O 1
ATOM 755 N N . GLU A 1 96 ? 12.463 -9.308 -10.492 1.00 92.69 96 GLU A N 1
ATOM 756 C CA . GLU A 1 96 ? 13.713 -10.081 -10.494 1.00 92.69 96 GLU A CA 1
ATOM 757 C C . GLU A 1 96 ? 14.496 -9.918 -9.185 1.00 92.69 96 GLU A C 1
ATOM 759 O O . GLU A 1 96 ? 15.015 -10.890 -8.618 1.00 92.69 96 GLU A O 1
ATOM 764 N N . LYS A 1 97 ? 14.557 -8.688 -8.660 1.00 90.38 97 LYS A N 1
ATOM 765 C CA . LYS A 1 97 ? 15.207 -8.402 -7.379 1.00 90.38 97 LYS A CA 1
ATOM 766 C C . LYS A 1 97 ? 14.508 -9.108 -6.219 1.00 90.38 97 LYS A C 1
ATOM 768 O O . LYS A 1 97 ? 15.189 -9.655 -5.354 1.00 90.38 97 LYS A O 1
ATOM 773 N N . TRP A 1 98 ? 13.177 -9.090 -6.181 1.00 88.81 98 TRP A N 1
ATOM 774 C CA . TRP A 1 98 ? 12.399 -9.772 -5.144 1.00 88.81 98 TRP A CA 1
ATOM 775 C C . TRP A 1 98 ? 12.500 -11.292 -5.251 1.00 88.81 98 TRP A C 1
ATOM 777 O O . TRP A 1 98 ? 12.646 -11.956 -4.227 1.00 88.81 98 TRP A O 1
ATOM 787 N N . ALA A 1 99 ? 12.480 -11.837 -6.468 1.00 88.38 99 ALA A N 1
ATOM 788 C CA . ALA A 1 99 ? 12.649 -13.264 -6.720 1.00 88.38 99 ALA A CA 1
ATOM 789 C C . ALA A 1 99 ? 14.030 -13.771 -6.274 1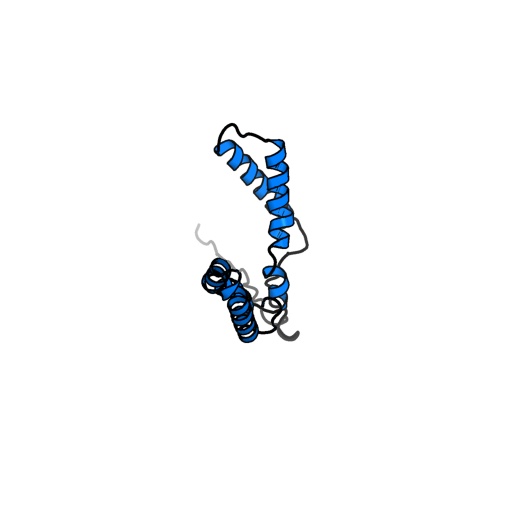.00 88.38 99 ALA A C 1
ATOM 791 O O . ALA A 1 99 ? 14.160 -14.896 -5.793 1.00 88.38 99 ALA A O 1
ATOM 792 N N . SER A 1 100 ? 15.055 -12.924 -6.389 1.00 88.81 100 SER A N 1
ATOM 793 C CA . SER A 1 100 ? 16.426 -13.235 -5.970 1.00 88.81 100 SER A CA 1
ATOM 794 C C . SER A 1 100 ? 16.665 -13.056 -4.464 1.00 88.81 100 SER A C 1
ATOM 796 O O . SER A 1 100 ? 17.709 -13.459 -3.946 1.00 88.81 100 SER A O 1
ATOM 798 N N . GLU A 1 101 ? 15.736 -12.434 -3.735 1.00 85.88 101 GLU A N 1
ATOM 799 C CA . GLU A 1 101 ? 15.918 -12.127 -2.320 1.00 85.88 101 GLU A CA 1
ATOM 800 C C . GLU A 1 101 ? 15.613 -13.342 -1.431 1.00 85.88 101 GLU A C 1
ATOM 802 O O . GLU A 1 101 ? 14.555 -13.960 -1.485 1.00 85.88 101 GLU A O 1
ATOM 807 N N . THR A 1 102 ? 16.534 -13.673 -0.522 1.00 80.06 102 THR A N 1
ATOM 808 C CA . THR A 1 102 ? 16.407 -14.852 0.358 1.00 80.06 102 THR A CA 1
ATOM 809 C C . THR A 1 102 ? 15.304 -14.701 1.421 1.00 80.06 102 THR A C 1
ATOM 811 O O . THR A 1 102 ? 14.931 -15.666 2.090 1.00 80.06 102 THR A O 1
ATOM 814 N N . LYS A 1 103 ? 14.786 -13.484 1.637 1.00 80.94 103 LYS A N 1
ATOM 815 C CA . LYS A 1 103 ? 13.799 -13.175 2.681 1.00 80.94 103 LYS A CA 1
ATOM 816 C C . LYS A 1 103 ? 12.452 -12.802 2.068 1.00 80.94 103 LYS A C 1
ATOM 818 O O . LYS A 1 103 ? 12.233 -11.657 1.695 1.00 80.94 103 LYS A O 1
ATOM 823 N N . ALA A 1 104 ? 11.511 -13.743 2.088 1.00 79.25 104 ALA A N 1
ATOM 824 C CA . ALA A 1 104 ? 10.132 -13.481 1.682 1.00 79.25 104 ALA A CA 1
ATOM 825 C C . ALA A 1 104 ? 9.464 -12.390 2.546 1.00 79.25 104 ALA A C 1
ATOM 827 O O . ALA A 1 104 ? 9.502 -12.435 3.786 1.00 79.25 104 ALA A O 1
ATOM 828 N N . TYR A 1 105 ? 8.800 -11.437 1.881 1.00 79.06 105 TYR A N 1
ATOM 829 C CA . TYR A 1 105 ? 8.080 -10.347 2.542 1.00 79.06 105 TYR A CA 1
ATOM 830 C C . TYR A 1 105 ? 6.855 -10.839 3.325 1.00 79.06 105 TYR A C 1
ATOM 832 O O . TYR A 1 105 ? 6.603 -10.347 4.420 1.00 79.06 105 TYR A O 1
ATOM 840 N N . ILE A 1 106 ? 6.129 -11.849 2.842 1.00 83.19 106 ILE A N 1
ATOM 841 C CA . ILE A 1 106 ? 5.100 -12.568 3.610 1.00 83.19 106 ILE A CA 1
ATOM 842 C C . ILE A 1 106 ? 5.375 -14.058 3.465 1.00 83.19 106 ILE A C 1
ATOM 844 O O . ILE A 1 106 ? 5.518 -14.564 2.356 1.00 83.19 106 ILE A O 1
ATOM 848 N N . LYS A 1 107 ? 5.470 -14.753 4.598 1.00 80.62 107 LYS A N 1
ATOM 849 C CA . LYS A 1 107 ? 5.548 -16.212 4.631 1.00 80.62 107 LYS A CA 1
ATOM 850 C C . LYS A 1 107 ? 4.151 -16.736 4.898 1.00 80.62 107 LYS A C 1
ATOM 852 O O . LYS A 1 107 ? 3.640 -16.537 5.994 1.00 80.62 107 LYS A O 1
ATOM 857 N N . TRP A 1 108 ? 3.545 -17.358 3.897 1.00 74.88 108 TRP A N 1
ATOM 858 C CA . TRP A 1 108 ? 2.209 -17.946 4.011 1.00 74.88 108 TRP A CA 1
ATOM 859 C C . TRP A 1 108 ? 2.209 -19.314 4.706 1.00 74.88 108 TRP A C 1
ATOM 861 O O . TRP A 1 108 ? 1.144 -19.831 5.026 1.00 74.88 108 TRP A O 1
ATOM 871 N N . GLU A 1 109 ? 3.386 -19.895 4.959 1.00 66.44 109 GLU A N 1
ATOM 872 C CA . GLU A 1 109 ? 3.521 -21.139 5.719 1.00 66.44 109 GLU A CA 1
ATOM 873 C C . GLU A 1 109 ? 2.909 -20.985 7.117 1.00 66.44 109 GLU A C 1
ATOM 875 O O . GLU A 1 109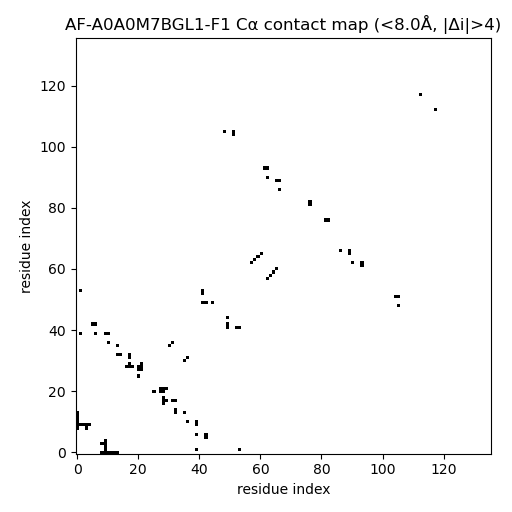 ? 3.266 -20.081 7.876 1.00 66.44 109 GLU A O 1
ATOM 880 N N . CYS A 1 110 ? 1.979 -21.885 7.438 1.00 50.34 110 CYS A N 1
ATOM 881 C CA . CYS A 1 110 ? 1.248 -21.928 8.696 1.00 50.34 110 CYS A CA 1
ATOM 882 C C . CYS A 1 110 ? 2.212 -22.261 9.850 1.00 50.34 110 CYS A C 1
ATOM 884 O O . CYS A 1 110 ? 2.431 -23.427 10.174 1.00 50.34 110 CYS A O 1
ATOM 886 N N . GLN A 1 111 ? 2.826 -21.244 10.460 1.00 53.12 111 GLN A N 1
ATOM 887 C CA . GLN A 1 111 ? 3.635 -21.414 11.675 1.00 53.12 111 GLN A CA 1
ATOM 888 C C . GLN A 1 111 ? 2.780 -21.629 12.935 1.00 53.12 111 GLN A C 1
ATOM 890 O O . GLN A 1 111 ? 3.327 -21.903 13.998 1.00 53.12 111 GLN A O 1
ATOM 895 N N . ASP A 1 112 ? 1.452 -21.559 12.809 1.00 53.38 112 ASP A N 1
ATOM 896 C CA . ASP A 1 112 ? 0.504 -21.753 13.909 1.00 53.38 112 ASP A CA 1
ATOM 897 C C . ASP A 1 112 ? 0.171 -23.240 14.160 1.00 53.38 112 ASP A C 1
ATOM 899 O O . ASP A 1 112 ? -0.622 -23.564 15.046 1.00 53.38 112 ASP A O 1
ATOM 903 N N . ALA A 1 113 ? 0.779 -24.174 13.416 1.00 47.28 113 ALA A N 1
ATOM 904 C CA . ALA A 1 113 ? 0.701 -25.589 13.757 1.00 47.28 113 ALA A CA 1
ATOM 905 C C . ALA A 1 113 ? 1.569 -25.866 15.002 1.00 47.28 113 ALA A C 1
ATOM 907 O O . ALA A 1 113 ? 2.771 -25.580 14.976 1.00 47.28 113 ALA A O 1
ATOM 908 N N . PRO A 1 114 ? 1.019 -26.448 16.088 1.00 46.53 114 PRO A N 1
ATOM 909 C CA . PRO A 1 114 ? 1.828 -26.851 17.230 1.00 46.53 114 PRO A CA 1
ATOM 910 C C . PRO A 1 114 ? 2.960 -27.784 16.764 1.00 46.53 114 PRO A C 1
ATOM 912 O O . PRO A 1 114 ? 2.753 -28.584 15.843 1.00 46.53 114 PRO A O 1
ATOM 915 N N . PRO A 1 115 ? 4.149 -27.732 17.398 1.00 53.16 115 PRO A N 1
ATOM 916 C CA . PRO A 1 115 ? 5.378 -28.381 16.918 1.00 53.16 115 PRO A CA 1
ATOM 917 C C . PRO A 1 115 ? 5.283 -29.907 16.722 1.00 53.16 115 PRO A C 1
ATOM 919 O O . PRO A 1 115 ? 6.198 -30.513 16.173 1.00 53.16 115 PRO A O 1
ATOM 922 N N . ALA A 1 116 ? 4.183 -30.539 17.137 1.00 51.00 116 ALA A N 1
ATOM 923 C CA . ALA A 1 116 ? 3.925 -31.963 16.971 1.00 51.00 116 ALA A CA 1
ATOM 924 C C . ALA A 1 116 ? 3.434 -32.373 15.564 1.00 51.00 116 ALA A C 1
ATOM 926 O O . ALA A 1 116 ? 3.529 -33.552 15.228 1.00 51.00 116 ALA A O 1
ATOM 927 N N . LEU A 1 117 ? 2.926 -31.452 14.733 1.00 48.22 117 LEU A N 1
ATOM 928 C CA . LEU A 1 117 ? 2.271 -31.813 13.460 1.00 48.22 117 LEU A CA 1
ATOM 929 C C . LEU A 1 117 ? 3.139 -31.640 12.203 1.00 48.22 117 LEU A C 1
ATOM 931 O O . LEU A 1 117 ? 2.753 -32.104 11.136 1.00 48.22 117 LEU A O 1
ATOM 935 N N . SER A 1 118 ? 4.343 -31.070 12.304 1.00 48.59 118 SER A N 1
ATOM 936 C CA . SER A 1 118 ? 5.266 -30.939 11.158 1.00 48.59 118 SER A CA 1
ATOM 937 C C . SER A 1 118 ? 5.968 -32.247 10.763 1.00 48.59 118 SER A C 1
ATOM 939 O O . SER A 1 118 ? 6.704 -32.283 9.778 1.00 48.59 118 SER A O 1
ATOM 941 N N . ARG A 1 119 ? 5.757 -33.333 11.522 1.00 47.78 119 ARG A N 1
ATOM 942 C CA . ARG A 1 119 ? 6.415 -34.633 11.313 1.00 47.78 119 ARG A CA 1
ATOM 943 C C . ARG A 1 119 ? 5.551 -35.647 10.553 1.00 47.78 119 ARG A C 1
ATOM 945 O O . ARG A 1 119 ? 6.039 -36.726 10.232 1.00 47.78 119 ARG A O 1
ATOM 952 N N . ILE A 1 120 ? 4.296 -35.322 10.237 1.00 49.84 120 ILE A N 1
ATOM 953 C CA . ILE A 1 120 ? 3.390 -36.233 9.530 1.00 49.84 120 ILE A CA 1
ATOM 954 C C . ILE A 1 120 ? 2.995 -35.611 8.190 1.00 49.84 120 ILE A C 1
ATOM 956 O O . ILE A 1 120 ? 2.407 -34.538 8.139 1.00 49.84 120 ILE A O 1
ATOM 960 N N . SER A 1 121 ? 3.280 -36.359 7.122 1.00 36.16 121 SER A N 1
ATOM 961 C CA . SER A 1 121 ? 2.854 -36.154 5.731 1.00 36.16 121 SER A CA 1
ATOM 962 C C . SER A 1 121 ? 3.819 -35.402 4.802 1.00 36.16 121 SER A C 1
ATOM 964 O O . SER A 1 121 ? 3.625 -34.252 4.418 1.00 36.16 121 SER A O 1
ATOM 966 N N . ARG A 1 122 ? 4.819 -36.143 4.312 1.00 33.03 122 ARG A N 1
ATOM 967 C CA . ARG A 1 122 ? 5.096 -36.179 2.870 1.00 33.03 122 ARG A CA 1
ATOM 968 C C . ARG A 1 122 ? 4.761 -37.591 2.377 1.00 33.03 122 ARG A C 1
ATOM 970 O O . ARG A 1 122 ? 5.519 -38.501 2.705 1.00 33.03 122 ARG A O 1
ATOM 977 N N . PRO A 1 123 ? 3.675 -37.830 1.623 1.00 34.19 123 PRO A N 1
ATOM 978 C CA . PRO A 1 123 ? 3.573 -39.069 0.873 1.00 34.19 123 PRO A CA 1
ATOM 979 C C . PRO A 1 123 ? 4.586 -38.987 -0.273 1.00 34.19 123 PRO A C 1
ATOM 981 O O . PRO A 1 123 ? 4.449 -38.197 -1.206 1.00 34.19 123 PRO A O 1
ATOM 984 N N . GLN A 1 124 ? 5.649 -39.778 -0.160 1.00 37.00 124 GLN A N 1
ATOM 985 C CA . GLN A 1 124 ? 6.574 -40.051 -1.249 1.00 37.00 124 GLN A CA 1
ATOM 986 C C . GLN A 1 124 ? 5.802 -40.833 -2.312 1.00 37.00 124 GLN A C 1
ATOM 988 O O . GLN A 1 124 ? 5.593 -42.036 -2.176 1.00 37.00 124 GLN A O 1
ATOM 993 N N . VAL A 1 125 ? 5.329 -40.146 -3.353 1.00 38.78 125 VAL A N 1
ATOM 994 C CA . VAL A 1 125 ? 4.808 -40.817 -4.545 1.00 38.78 125 VAL A CA 1
ATOM 995 C C . VAL A 1 125 ? 6.009 -41.469 -5.227 1.00 38.78 125 VAL A C 1
ATOM 997 O O . VAL A 1 125 ? 6.806 -40.810 -5.892 1.00 38.78 125 VAL A O 1
ATOM 1000 N N . ALA A 1 126 ? 6.190 -42.760 -4.961 1.00 36.44 126 ALA A N 1
ATOM 1001 C CA . ALA A 1 126 ? 7.200 -43.585 -5.591 1.00 36.44 126 ALA A CA 1
ATOM 1002 C C . ALA A 1 126 ? 6.887 -43.717 -7.088 1.00 36.44 126 ALA A C 1
ATOM 1004 O O . ALA A 1 126 ? 5.851 -44.249 -7.483 1.00 36.44 126 ALA A O 1
ATOM 1005 N N . LEU A 1 127 ? 7.809 -43.230 -7.916 1.00 39.66 127 LEU A N 1
ATOM 1006 C CA . LEU A 1 127 ? 7.918 -43.585 -9.325 1.00 39.66 127 LEU A CA 1
ATOM 1007 C C . LEU A 1 127 ? 8.142 -45.100 -9.440 1.00 39.66 127 LEU A C 1
ATOM 1009 O O . LEU A 1 127 ? 9.122 -45.632 -8.924 1.00 39.66 127 LEU A O 1
ATOM 1013 N N . SER A 1 128 ? 7.253 -45.799 -10.137 1.00 34.28 128 SER A N 1
ATOM 1014 C CA . SER A 1 128 ? 7.508 -47.143 -10.663 1.00 34.28 128 SER A CA 1
ATOM 1015 C C . SER A 1 128 ? 6.764 -47.296 -11.983 1.00 34.28 128 SER A C 1
ATOM 1017 O O . SER A 1 128 ? 5.635 -47.770 -12.034 1.00 34.28 128 SER A O 1
ATOM 1019 N N . ALA A 1 129 ? 7.404 -46.847 -13.062 1.00 36.91 129 ALA A N 1
ATOM 1020 C CA . ALA A 1 129 ? 7.025 -47.206 -14.420 1.00 36.91 129 ALA A CA 1
ATOM 1021 C C . ALA A 1 129 ? 7.889 -48.399 -14.851 1.00 36.91 129 ALA A C 1
ATOM 1023 O O . ALA A 1 129 ? 8.968 -48.234 -15.412 1.00 36.91 129 ALA A O 1
ATOM 1024 N N . THR A 1 130 ? 7.410 -49.608 -14.562 1.00 39.50 130 THR A N 1
ATOM 1025 C CA . THR A 1 130 ? 7.871 -50.833 -15.222 1.00 39.50 130 THR A CA 1
ATOM 1026 C C . THR A 1 130 ? 7.010 -51.008 -16.467 1.00 39.50 130 THR A C 1
ATOM 1028 O O . THR A 1 130 ? 5.906 -51.539 -16.381 1.00 39.50 130 THR A O 1
ATOM 1031 N N . ILE A 1 131 ? 7.477 -50.535 -17.624 1.00 40.94 131 ILE A N 1
ATOM 1032 C CA . ILE A 1 131 ? 6.910 -50.946 -18.913 1.00 40.94 131 ILE A CA 1
ATOM 1033 C C . ILE A 1 131 ? 7.862 -51.970 -19.516 1.00 40.94 131 ILE A C 1
ATOM 1035 O O . ILE A 1 131 ? 8.926 -51.654 -20.039 1.00 40.94 131 ILE A O 1
ATOM 1039 N N . THR A 1 132 ? 7.449 -53.225 -19.402 1.00 39.03 132 THR A N 1
ATOM 1040 C CA . THR A 1 132 ? 7.925 -54.351 -20.195 1.00 39.03 132 THR A CA 1
ATOM 1041 C C . THR A 1 132 ? 7.655 -54.069 -21.675 1.00 39.03 132 THR A C 1
ATOM 1043 O O . THR A 1 132 ? 6.504 -54.093 -22.104 1.00 39.03 132 THR A O 1
ATOM 1046 N N . SER A 1 133 ? 8.698 -53.844 -22.479 1.00 36.12 133 SER A N 1
ATOM 1047 C CA . SER A 1 133 ? 8.604 -54.010 -23.932 1.00 36.12 133 SER A CA 1
ATOM 1048 C C . SER A 1 133 ? 8.818 -55.486 -24.273 1.00 36.12 133 SER A C 1
ATOM 1050 O O . SER A 1 133 ? 9.924 -56.009 -24.132 1.00 36.12 133 SER A O 1
ATOM 1052 N N . ARG A 1 134 ? 7.761 -56.165 -24.721 1.00 37.03 134 ARG A N 1
ATOM 1053 C CA . ARG A 1 134 ? 7.843 -57.461 -25.405 1.00 37.03 134 ARG A CA 1
ATOM 1054 C C . ARG A 1 134 ? 6.968 -57.406 -26.653 1.00 37.03 134 ARG A C 1
ATOM 1056 O O . ARG A 1 134 ? 5.750 -57.480 -26.547 1.00 37.03 134 ARG A O 1
ATOM 1063 N N . SER A 1 135 ? 7.585 -57.253 -27.818 1.00 38.91 135 SER A N 1
ATOM 1064 C CA . SER A 1 135 ? 7.169 -57.851 -29.099 1.00 38.91 135 SER A CA 1
ATOM 1065 C C . SER A 1 135 ? 8.162 -57.432 -30.187 1.00 38.91 135 SER A C 1
ATOM 1067 O O . SER A 1 135 ? 8.475 -56.251 -30.320 1.00 38.91 135 SER A O 1
ATOM 1069 N N . GLY A 1 136 ? 8.680 -58.433 -30.899 1.00 34.72 136 GLY A N 1
ATOM 1070 C CA . GLY A 1 136 ? 9.803 -58.378 -31.829 1.00 34.72 136 GLY A CA 1
ATOM 1071 C C . GLY A 1 136 ? 10.650 -59.622 -31.652 1.00 34.72 136 GLY A C 1
ATOM 1072 O O . GLY A 1 136 ? 11.740 -59.482 -31.064 1.00 34.72 136 GLY A O 1
#

Nearest PDB structures (foldseek):
  6xgw-assembly1_B  TM=7.850E-01  e=5.327E-01  Acetivibrio thermocellus ATCC 27405

Mean predicted aligned error: 12.31 Å

Radius of gyration: 2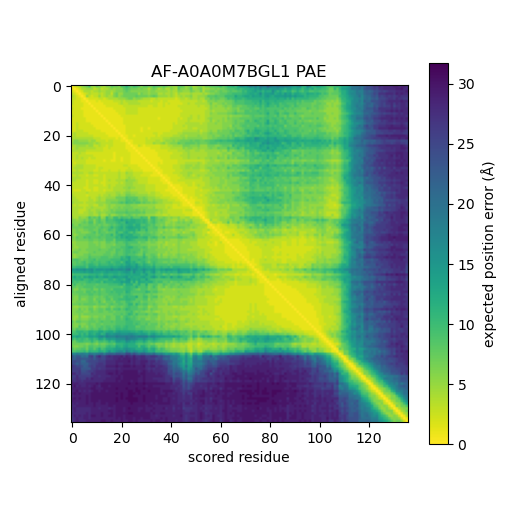4.99 Å; Cα contacts (8 Å, |Δi|>4): 57; chains: 1; bounding box: 36×77×50 Å

Organism: NCBI:txid313367

pLDDT: mean 79.98, std 19.79, range [33.03, 96.75]

Foldseek 3Di:
DLPDPALVVVVVVLVVVLVVCCPVPVVVSVVSVVPVNVLSVLRVDDPVVSVLSNDCVVCCPQQVVVLCVVCVVVVDDPDPVRNVVVSVVSVVVSVVVQVPDPDDSDDPPCPVPDPVPVVDDDPPPDDDPPDDDDDD